Protein AF-A0A2W2EW69-F1 (afdb_monomer)

Structure (mmCIF, N/CA/C/O backbone):
data_AF-A0A2W2EW69-F1
#
_entry.id   AF-A0A2W2EW69-F1
#
loop_
_atom_site.group_PDB
_atom_site.id
_atom_site.type_symbol
_atom_site.label_atom_id
_atom_site.label_alt_id
_atom_site.label_comp_id
_atom_site.label_asym_id
_atom_site.label_entity_id
_atom_site.label_seq_id
_atom_site.pdbx_PDB_ins_code
_atom_site.Cartn_x
_atom_site.Cartn_y
_atom_site.Cartn_z
_atom_site.occupancy
_atom_site.B_iso_or_equiv
_atom_site.auth_seq_id
_atom_site.auth_comp_id
_atom_site.auth_asym_id
_atom_site.auth_atom_id
_atom_site.pdbx_PDB_model_num
ATOM 1 N N . MET A 1 1 ? 23.815 -6.833 -37.577 1.00 56.62 1 MET A N 1
ATOM 2 C CA . MET A 1 1 ? 23.194 -7.706 -36.556 1.00 56.62 1 MET A CA 1
ATOM 3 C C . MET A 1 1 ? 23.021 -6.941 -35.231 1.00 56.62 1 MET A C 1
ATOM 5 O O . MET A 1 1 ? 23.501 -7.389 -34.213 1.00 56.62 1 MET A O 1
ATOM 9 N N . PHE A 1 2 ? 22.372 -5.763 -35.244 1.00 57.06 2 PHE A N 1
ATOM 10 C CA . PHE A 1 2 ? 22.159 -4.912 -34.048 1.00 57.06 2 PHE A CA 1
ATOM 11 C C . PHE A 1 2 ? 20.667 -4.737 -33.692 1.00 57.06 2 PHE A C 1
ATOM 13 O O . PHE A 1 2 ? 20.329 -4.423 -32.557 1.00 57.06 2 PHE A O 1
ATOM 20 N N . GLY A 1 3 ? 19.758 -4.958 -34.652 1.00 64.56 3 GLY A N 1
ATOM 21 C CA . GLY A 1 3 ? 18.320 -4.740 -34.450 1.00 64.56 3 GLY A CA 1
ATOM 22 C C . GLY A 1 3 ? 17.630 -5.802 -33.587 1.00 64.56 3 GLY A C 1
ATOM 23 O O . GLY A 1 3 ? 16.731 -5.468 -32.825 1.00 64.56 3 GLY A O 1
ATOM 24 N N . ILE A 1 4 ? 18.060 -7.069 -33.660 1.00 76.44 4 ILE A N 1
ATOM 25 C CA . ILE A 1 4 ? 17.426 -8.177 -32.919 1.00 76.44 4 ILE A CA 1
ATOM 26 C C . ILE A 1 4 ? 17.694 -8.084 -31.412 1.00 76.44 4 ILE A C 1
ATOM 28 O O . ILE A 1 4 ? 16.778 -8.295 -30.619 1.00 76.44 4 ILE A O 1
ATOM 32 N N . ASP A 1 5 ? 18.911 -7.725 -31.003 1.00 81.25 5 ASP A N 1
ATOM 33 C CA . ASP A 1 5 ? 19.252 -7.607 -29.580 1.00 81.25 5 ASP A CA 1
ATOM 34 C C . ASP A 1 5 ? 18.606 -6.377 -28.935 1.00 81.25 5 ASP A C 1
ATOM 36 O O . ASP A 1 5 ? 18.149 -6.443 -27.792 1.00 81.25 5 ASP A O 1
ATOM 40 N N . LEU A 1 6 ? 18.469 -5.282 -29.692 1.00 83.00 6 LEU A N 1
ATOM 41 C CA . LEU A 1 6 ? 17.738 -4.098 -29.246 1.00 83.00 6 LEU A CA 1
ATOM 42 C C . LEU A 1 6 ? 16.247 -4.405 -29.034 1.00 83.00 6 LEU A C 1
ATOM 44 O O . LEU A 1 6 ? 15.689 -4.037 -28.003 1.00 83.00 6 LEU A O 1
ATOM 48 N N . LEU A 1 7 ? 15.615 -5.125 -29.968 1.00 85.62 7 LEU A N 1
ATOM 49 C CA . LEU A 1 7 ? 14.215 -5.542 -29.839 1.00 85.62 7 LEU A CA 1
ATOM 50 C C . LEU A 1 7 ? 14.003 -6.456 -28.624 1.00 85.62 7 LEU A C 1
ATOM 52 O O . LEU A 1 7 ? 13.085 -6.231 -27.841 1.00 85.62 7 LEU A O 1
ATOM 56 N N . ARG A 1 8 ? 14.901 -7.423 -28.395 1.00 85.06 8 ARG A N 1
ATOM 57 C CA . ARG A 1 8 ? 14.852 -8.299 -27.210 1.00 85.06 8 ARG A CA 1
ATOM 58 C C . ARG A 1 8 ? 15.003 -7.529 -25.899 1.00 85.06 8 ARG A C 1
ATOM 60 O O . ARG A 1 8 ? 14.310 -7.837 -24.930 1.00 85.06 8 ARG A O 1
ATOM 67 N N . LEU A 1 9 ? 15.882 -6.527 -25.856 1.00 84.19 9 LEU A N 1
ATOM 68 C CA . LEU A 1 9 ? 16.063 -5.672 -24.681 1.00 84.19 9 LEU A CA 1
ATOM 69 C C . LEU A 1 9 ? 14.810 -4.831 -24.395 1.00 84.19 9 LEU A C 1
ATOM 71 O O . LEU A 1 9 ? 14.412 -4.691 -23.236 1.00 84.19 9 LEU A O 1
ATOM 75 N N . ILE A 1 10 ? 14.185 -4.285 -25.439 1.00 81.81 10 ILE A N 1
ATOM 76 C CA . ILE A 1 10 ? 12.933 -3.529 -25.331 1.00 81.81 10 ILE A CA 1
ATOM 77 C C . ILE A 1 10 ? 11.817 -4.437 -24.801 1.00 81.81 10 ILE A C 1
ATOM 79 O O . ILE A 1 10 ? 11.179 -4.088 -23.808 1.00 81.81 10 ILE A O 1
ATOM 83 N N . ASP A 1 11 ? 11.645 -5.631 -25.367 1.00 84.50 11 ASP A N 1
ATOM 84 C CA . ASP A 1 11 ? 10.642 -6.601 -24.916 1.00 84.50 11 ASP A CA 1
ATOM 85 C C . ASP A 1 11 ? 10.855 -7.034 -23.461 1.00 84.50 11 ASP A C 1
ATOM 87 O O . ASP A 1 11 ? 9.896 -7.128 -22.692 1.00 84.50 11 ASP A O 1
ATOM 91 N N . ALA A 1 12 ? 12.106 -7.260 -23.050 1.00 76.69 12 ALA A N 1
ATOM 92 C CA . ALA A 1 12 ? 12.437 -7.598 -21.669 1.00 76.69 12 ALA A CA 1
ATOM 93 C C . ALA A 1 12 ? 12.052 -6.471 -20.698 1.00 76.69 12 ALA A C 1
ATOM 95 O O . ALA A 1 12 ? 11.475 -6.734 -19.642 1.00 76.69 12 ALA A O 1
ATOM 96 N N . ARG A 1 13 ? 12.300 -5.206 -21.067 1.00 75.25 13 ARG A N 1
ATOM 97 C CA . ARG A 1 13 ? 11.884 -4.046 -20.263 1.00 75.25 13 ARG A CA 1
ATOM 98 C C . ARG A 1 13 ? 10.370 -3.862 -20.235 1.00 75.25 13 ARG A C 1
ATOM 100 O O . ARG A 1 13 ? 9.838 -3.529 -19.180 1.00 75.25 13 ARG A O 1
ATOM 107 N N . ILE A 1 14 ? 9.673 -4.115 -21.344 1.00 76.62 14 ILE A N 1
ATOM 108 C CA . ILE A 1 14 ? 8.204 -4.078 -21.402 1.00 76.62 14 ILE A CA 1
ATOM 109 C C . ILE A 1 14 ? 7.603 -5.162 -20.498 1.00 76.62 14 ILE A C 1
ATOM 111 O O . ILE A 1 14 ? 6.663 -4.886 -19.753 1.00 76.62 14 ILE A O 1
ATOM 115 N N . ARG A 1 15 ? 8.153 -6.382 -20.515 1.00 75.81 15 ARG A N 1
ATOM 116 C CA . ARG A 1 15 ? 7.723 -7.473 -19.623 1.00 75.81 15 ARG A CA 1
ATOM 117 C C . ARG A 1 15 ? 7.962 -7.126 -18.155 1.00 75.81 15 ARG A C 1
ATOM 119 O O . ARG A 1 15 ? 7.021 -7.183 -17.374 1.00 75.81 15 ARG A O 1
ATOM 126 N N . ALA A 1 16 ? 9.156 -6.647 -17.809 1.00 67.75 16 ALA A N 1
ATOM 127 C CA . ALA A 1 16 ? 9.463 -6.208 -16.447 1.00 67.75 16 ALA A CA 1
ATOM 128 C C . ALA A 1 16 ? 8.569 -5.040 -15.979 1.00 67.75 16 ALA A C 1
ATOM 130 O O . ALA A 1 16 ? 8.226 -4.948 -14.802 1.00 67.75 16 ALA A O 1
ATOM 131 N N . ALA A 1 17 ? 8.158 -4.152 -16.891 1.00 62.25 17 ALA A N 1
ATOM 132 C CA . ALA A 1 17 ? 7.206 -3.087 -16.586 1.00 62.25 17 ALA A CA 1
ATOM 133 C C . ALA A 1 17 ? 5.781 -3.615 -16.343 1.00 62.25 17 ALA A C 1
ATOM 135 O O . ALA A 1 17 ? 5.086 -3.069 -15.490 1.00 62.25 17 ALA A O 1
ATOM 136 N N . ARG A 1 18 ? 5.353 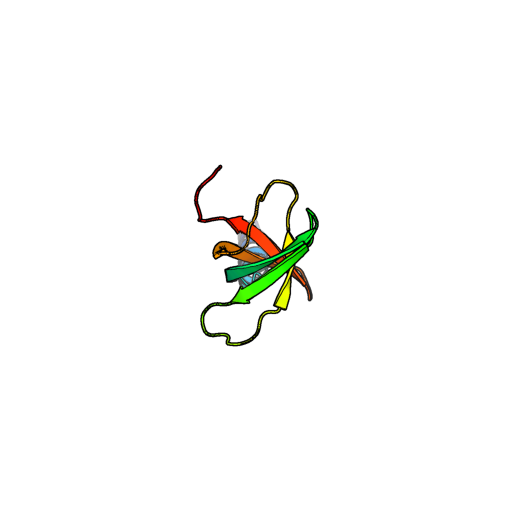-4.685 -17.034 1.00 62.88 18 ARG A N 1
ATOM 137 C CA . ARG A 1 18 ? 4.063 -5.355 -16.769 1.00 62.88 18 ARG A CA 1
ATOM 138 C C . ARG A 1 18 ? 4.014 -6.029 -15.400 1.00 62.88 18 ARG A C 1
ATOM 140 O O . ARG A 1 18 ? 2.943 -6.082 -14.804 1.00 62.88 18 ARG A O 1
ATOM 147 N N . ASP A 1 19 ? 5.153 -6.481 -14.885 1.00 68.75 19 ASP A N 1
ATOM 148 C CA . ASP A 1 19 ? 5.237 -7.069 -13.542 1.00 68.75 19 ASP A CA 1
ATOM 149 C C . ASP 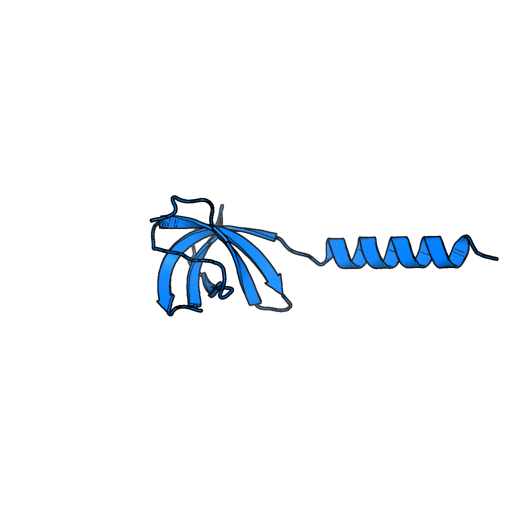A 1 19 ? 5.128 -6.016 -12.427 1.00 68.75 19 ASP A C 1
ATOM 151 O O . ASP A 1 19 ? 4.886 -6.345 -11.262 1.00 68.75 19 ASP A O 1
ATOM 155 N N . ARG A 1 20 ? 5.278 -4.727 -12.763 1.00 74.75 20 ARG A N 1
ATOM 156 C CA . ARG A 1 20 ? 5.207 -3.637 -11.793 1.00 74.75 20 ARG A CA 1
ATOM 157 C C . ARG A 1 20 ? 3.756 -3.307 -11.466 1.00 74.75 20 ARG A C 1
ATOM 159 O O . ARG A 1 20 ? 3.122 -2.473 -12.104 1.00 74.75 20 ARG A O 1
ATOM 166 N N . GLN A 1 21 ? 3.246 -3.942 -10.420 1.00 89.12 21 GLN A N 1
ATOM 167 C CA . GLN A 1 21 ? 1.922 -3.636 -9.890 1.00 89.12 21 GLN A CA 1
ATOM 168 C C . GLN A 1 21 ? 1.975 -2.352 -9.061 1.00 89.12 21 GLN A C 1
ATOM 170 O O . GLN A 1 21 ? 2.746 -2.240 -8.104 1.00 89.12 21 GLN A O 1
ATOM 175 N N . THR A 1 22 ? 1.147 -1.381 -9.429 1.00 92.88 22 THR A N 1
ATOM 176 C CA . THR A 1 22 ? 0.957 -0.133 -8.691 1.00 92.88 22 THR A CA 1
ATOM 177 C C . THR A 1 22 ? -0.477 -0.039 -8.194 1.00 92.88 22 THR A C 1
ATOM 179 O O . THR A 1 22 ? -1.388 -0.653 -8.747 1.00 92.88 22 THR A O 1
ATOM 182 N N . ALA A 1 23 ? -0.670 0.700 -7.109 1.00 94.19 23 ALA A N 1
ATOM 183 C CA . ALA A 1 23 ? -1.982 0.938 -6.534 1.00 94.19 23 ALA A CA 1
ATOM 184 C C . ALA A 1 23 ? -2.007 2.286 -5.815 1.00 94.19 23 ALA A C 1
ATOM 186 O O . ALA A 1 23 ? -0.969 2.904 -5.567 1.00 94.19 23 ALA A O 1
ATOM 187 N N . VAL A 1 24 ? -3.205 2.724 -5.457 1.00 95.56 24 VAL A N 1
ATOM 188 C CA . VAL A 1 24 ? -3.433 3.891 -4.608 1.00 95.56 24 VAL A CA 1
ATOM 189 C C . VAL A 1 24 ? -4.303 3.493 -3.425 1.00 95.56 24 VAL A C 1
ATOM 191 O O . VAL A 1 24 ? -5.061 2.521 -3.490 1.00 95.56 24 VAL A O 1
ATOM 194 N N . GLY A 1 25 ? -4.159 4.217 -2.323 1.00 95.31 25 GLY A N 1
ATOM 195 C CA . GLY A 1 25 ? -4.904 3.931 -1.109 1.00 95.31 25 GLY A CA 1
ATOM 196 C C . GLY A 1 25 ? -4.845 5.063 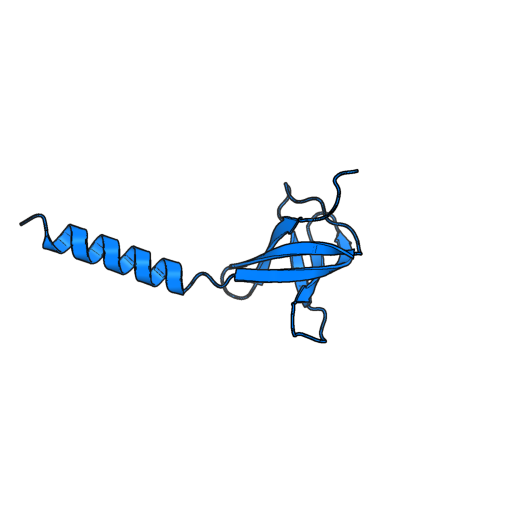-0.100 1.00 95.31 25 GLY A C 1
ATOM 197 O O . GLY A 1 25 ? -4.214 6.099 -0.328 1.00 95.31 25 GLY A O 1
ATOM 198 N N . THR A 1 26 ? -5.516 4.848 1.022 1.00 95.94 26 THR A N 1
ATOM 199 C CA . THR A 1 26 ? -5.571 5.785 2.143 1.00 95.94 26 THR A CA 1
ATOM 200 C C . THR A 1 26 ? -4.999 5.124 3.388 1.00 95.94 26 THR A C 1
ATOM 202 O O . THR A 1 26 ? -5.380 4.006 3.748 1.00 95.94 26 THR A O 1
ATOM 205 N N . VAL A 1 27 ? -4.070 5.814 4.044 1.00 95.25 27 VAL A N 1
ATOM 206 C CA . VAL A 1 27 ? -3.446 5.371 5.293 1.00 95.25 27 VAL A CA 1
ATOM 207 C C . VAL A 1 27 ? -4.486 5.398 6.407 1.00 95.25 27 VAL A C 1
ATOM 209 O O . VAL A 1 27 ? -5.116 6.423 6.644 1.00 95.25 27 VAL A O 1
ATOM 212 N N . GLN A 1 28 ? -4.655 4.278 7.100 1.00 95.31 28 GLN A N 1
ATOM 213 C CA . GLN A 1 28 ? -5.559 4.157 8.245 1.00 95.31 28 GLN A CA 1
ATOM 214 C C . GLN A 1 28 ? -4.823 4.453 9.550 1.00 95.31 28 GLN A C 1
ATOM 216 O O . GLN A 1 28 ? -5.286 5.250 10.358 1.00 95.31 28 GLN A O 1
ATOM 221 N N . ALA A 1 29 ? -3.646 3.854 9.733 1.00 93.75 29 ALA A N 1
ATOM 222 C CA . ALA A 1 29 ? -2.793 4.106 10.885 1.00 93.75 29 ALA A CA 1
ATOM 223 C C . ALA A 1 29 ? -1.313 4.062 10.493 1.00 93.75 29 ALA A C 1
ATOM 225 O O . ALA A 1 29 ? -0.880 3.204 9.719 1.00 93.75 29 ALA A O 1
ATOM 226 N N . SER A 1 30 ? -0.528 4.972 11.068 1.00 90.31 30 SER A N 1
ATOM 227 C CA . SER A 1 30 ? 0.931 4.874 11.059 1.00 90.31 30 SER A CA 1
ATOM 228 C C . SER A 1 30 ? 1.359 4.013 12.247 1.00 90.31 30 SER A C 1
ATOM 230 O O . SER A 1 30 ? 1.001 4.316 13.383 1.00 90.31 30 SER A O 1
ATOM 232 N N . LEU A 1 31 ? 2.063 2.910 11.985 1.00 89.88 31 LEU A N 1
ATOM 233 C CA . LEU A 1 31 ? 2.529 1.986 13.026 1.00 89.88 31 LEU A CA 1
ATOM 234 C C . LEU A 1 31 ? 3.947 2.344 13.483 1.00 89.88 31 LEU A C 1
ATOM 236 O O . LEU A 1 31 ? 4.292 2.185 14.649 1.00 89.88 31 LEU A O 1
ATOM 240 N N . SER A 1 32 ? 4.782 2.800 12.548 1.00 90.31 32 SER A N 1
ATOM 241 C CA . SER A 1 32 ? 6.136 3.294 12.787 1.00 90.31 32 SER A CA 1
ATOM 242 C C . SER A 1 32 ? 6.593 4.162 11.611 1.00 90.31 32 SER A C 1
ATOM 244 O O . SER A 1 32 ? 5.908 4.259 10.596 1.00 90.31 32 SER A O 1
ATOM 246 N N . ALA A 1 33 ? 7.802 4.725 11.693 1.00 85.81 33 ALA A N 1
ATOM 247 C CA . ALA A 1 33 ? 8.400 5.485 10.591 1.00 85.81 33 ALA A CA 1
ATOM 248 C C . ALA A 1 33 ? 8.543 4.691 9.271 1.00 85.81 33 ALA A C 1
ATOM 250 O O . ALA A 1 33 ? 8.709 5.290 8.216 1.00 85.81 33 ALA A O 1
ATOM 251 N N . SER A 1 34 ? 8.491 3.353 9.309 1.00 93.00 34 SER A N 1
ATOM 252 C CA . SER A 1 34 ? 8.675 2.485 8.134 1.00 93.0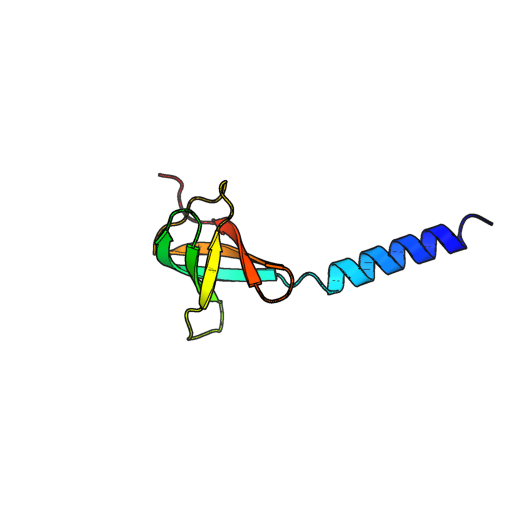0 34 SER A CA 1
ATOM 253 C C . SER A 1 34 ? 7.506 1.533 7.865 1.00 93.00 34 SER A C 1
ATOM 255 O O . SER A 1 34 ? 7.583 0.709 6.946 1.00 93.00 34 SER A O 1
ATOM 257 N N . ARG A 1 35 ? 6.420 1.609 8.646 1.00 95.06 35 ARG A N 1
ATOM 258 C CA . ARG A 1 35 ? 5.254 0.720 8.534 1.00 95.06 35 ARG A CA 1
ATOM 259 C 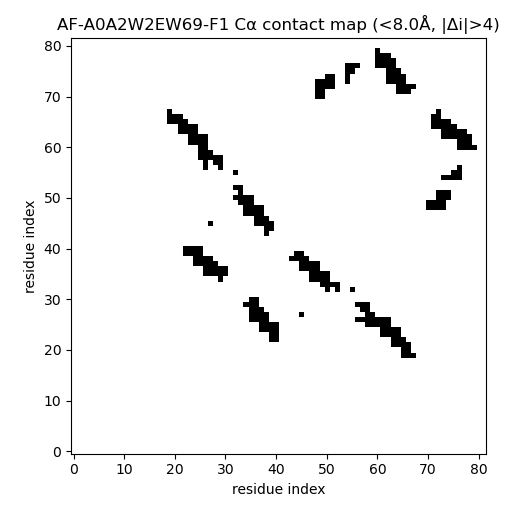C . ARG A 1 35 ? 3.952 1.481 8.759 1.00 95.06 35 ARG A C 1
ATOM 261 O O . ARG A 1 35 ? 3.823 2.253 9.704 1.00 95.06 35 ARG A O 1
ATOM 268 N N . ALA A 1 36 ? 2.954 1.178 7.940 1.00 95.56 36 ALA A N 1
ATOM 269 C CA . ALA A 1 36 ? 1.605 1.717 8.068 1.00 95.56 36 ALA A CA 1
ATOM 270 C C . ALA A 1 36 ? 0.569 0.661 7.673 1.00 95.56 36 ALA A C 1
ATOM 272 O O . ALA A 1 36 ? 0.908 -0.348 7.053 1.00 95.56 36 ALA A O 1
ATOM 273 N N . THR A 1 37 ? -0.696 0.896 8.003 1.00 97.06 37 THR A N 1
ATOM 274 C CA . THR A 1 37 ? -1.830 0.167 7.429 1.00 97.06 37 THR A CA 1
ATOM 275 C C . THR A 1 37 ? -2.516 1.042 6.390 1.00 97.06 37 THR A C 1
ATOM 277 O O . THR A 1 37 ? -2.794 2.216 6.635 1.00 97.06 37 THR A O 1
ATOM 280 N N . VAL A 1 38 ? -2.771 0.487 5.207 1.00 96.56 38 VAL A N 1
ATOM 281 C CA . VAL A 1 38 ? -3.384 1.205 4.083 1.00 96.56 38 VAL A CA 1
ATOM 282 C C . VAL A 1 38 ? -4.581 0.427 3.570 1.00 96.56 38 VAL A C 1
ATOM 284 O O . VAL A 1 38 ? -4.491 -0.776 3.326 1.00 96.56 38 VAL A O 1
ATOM 287 N N . THR A 1 39 ? -5.688 1.128 3.366 1.00 97.38 39 THR A N 1
ATOM 288 C CA . THR A 1 39 ? -6.835 0.608 2.623 1.00 97.38 39 THR A CA 1
ATOM 289 C C . THR A 1 39 ? -6.677 1.018 1.166 1.00 97.38 39 THR A C 1
ATOM 291 O O . THR A 1 39 ? -6.622 2.210 0.861 1.00 97.38 39 THR A O 1
ATOM 294 N N . PHE A 1 40 ? -6.554 0.036 0.275 1.00 96.00 40 PHE A N 1
ATOM 295 C CA . PHE A 1 40 ? -6.504 0.274 -1.168 1.00 96.00 40 PHE A CA 1
ATOM 296 C C . PHE A 1 40 ? -7.855 0.759 -1.692 1.00 96.00 40 PHE A C 1
ATOM 298 O O . PHE A 1 40 ? -8.902 0.400 -1.151 1.00 96.00 40 PHE A O 1
ATOM 305 N N . ASP A 1 41 ? -7.842 1.505 -2.791 1.00 93.62 41 ASP A N 1
ATOM 306 C CA . ASP A 1 41 ? -9.081 1.837 -3.491 1.00 93.62 41 ASP A CA 1
ATOM 307 C C . ASP A 1 41 ? -9.823 0.598 -3.963 1.00 93.62 41 ASP A C 1
ATOM 309 O O . ASP A 1 41 ? -9.236 -0.313 -4.545 1.00 93.62 41 ASP A O 1
ATOM 313 N N . GLY A 1 42 ? -11.130 0.576 -3.713 1.00 89.19 42 GLY A N 1
ATOM 314 C CA . GLY A 1 42 ? -11.977 -0.570 -4.034 1.00 89.19 42 GLY A CA 1
ATOM 315 C C . GLY A 1 42 ? -11.810 -1.759 -3.082 1.00 89.19 42 GLY A C 1
ATOM 316 O O . GLY A 1 42 ? -12.478 -2.771 -3.271 1.00 89.19 42 GLY A O 1
ATOM 317 N N . SER A 1 43 ? -10.966 -1.652 -2.050 1.00 92.56 43 SER A N 1
ATOM 318 C CA . SER A 1 43 ? -10.851 -2.639 -0.974 1.00 92.56 43 SER A CA 1
ATOM 319 C C . SER A 1 43 ? -11.551 -2.146 0.291 1.00 92.56 43 SER A C 1
ATOM 321 O O . SER A 1 43 ? -11.457 -0.975 0.648 1.00 92.56 43 SER A O 1
ATOM 323 N N . ALA A 1 44 ? -12.201 -3.057 1.015 1.00 88.94 44 ALA A N 1
ATOM 324 C CA . ALA A 1 44 ? -12.699 -2.800 2.370 1.00 88.94 44 ALA A CA 1
ATOM 325 C C . ALA A 1 44 ? -11.658 -3.125 3.459 1.00 88.94 44 ALA A C 1
ATOM 327 O O . ALA A 1 44 ? -11.841 -2.773 4.622 1.00 88.94 44 ALA A O 1
ATOM 328 N N . LEU A 1 45 ? -10.569 -3.813 3.098 1.00 90.12 45 LEU A N 1
ATOM 329 C CA . LEU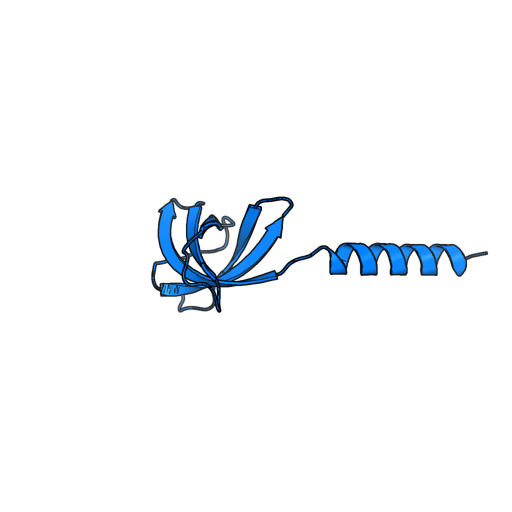 A 1 45 ? -9.559 -4.290 4.037 1.00 90.12 45 LEU A CA 1
ATOM 330 C C . LEU A 1 45 ? -8.332 -3.380 4.052 1.00 90.12 45 LEU A C 1
ATOM 332 O O . LEU A 1 45 ? -7.771 -3.054 3.000 1.00 90.12 45 LEU A O 1
ATOM 336 N N . ALA A 1 46 ? -7.897 -3.039 5.265 1.00 93.94 46 ALA A N 1
ATOM 337 C CA . ALA A 1 46 ? -6.620 -2.390 5.517 1.00 93.94 46 ALA A CA 1
ATOM 338 C C . ALA A 1 46 ? -5.502 -3.440 5.564 1.00 93.94 46 ALA A C 1
ATOM 340 O O . ALA A 1 46 ? -5.613 -4.454 6.253 1.00 93.94 46 ALA A O 1
ATOM 341 N N . VAL A 1 47 ? -4.412 -3.189 4.846 1.00 94.50 47 VAL A N 1
ATOM 342 C CA . VAL A 1 47 ? -3.280 -4.113 4.709 1.00 94.50 47 VAL A CA 1
ATOM 343 C C . VAL A 1 47 ? -2.020 -3.452 5.271 1.00 94.50 47 VAL A C 1
ATOM 345 O O . VAL A 1 47 ? -1.810 -2.259 5.035 1.00 94.50 47 VAL A O 1
ATOM 348 N N . PRO A 1 48 ? -1.165 -4.179 6.013 1.00 95.56 48 PRO A N 1
ATOM 349 C CA . PRO A 1 48 ? 0.123 -3.654 6.441 1.00 95.56 48 PRO A CA 1
ATOM 350 C C . PRO A 1 48 ? 1.058 -3.466 5.241 1.00 95.56 48 PRO A C 1
ATOM 352 O O . PRO A 1 48 ? 1.240 -4.365 4.420 1.00 95.56 48 PRO A O 1
ATOM 355 N N . VAL A 1 49 ? 1.692 -2.301 5.165 1.00 96.12 49 VAL A N 1
ATOM 356 C CA . VAL A 1 49 ? 2.605 -1.917 4.084 1.00 96.12 49 VAL A CA 1
ATOM 357 C C . VAL A 1 49 ? 3.906 -1.355 4.647 1.00 96.12 49 VAL A C 1
ATOM 359 O O . VAL A 1 49 ? 3.971 -0.905 5.796 1.00 96.12 49 VAL A O 1
ATOM 362 N N . LYS A 1 50 ? 4.966 -1.388 3.839 1.00 96.44 50 LYS A N 1
ATOM 363 C CA . LYS A 1 50 ? 6.210 -0.664 4.133 1.00 96.44 50 LYS A CA 1
ATOM 364 C C . LYS A 1 50 ? 6.100 0.782 3.668 1.00 96.44 50 LYS A C 1
ATOM 366 O O . LYS A 1 50 ? 5.438 1.062 2.673 1.00 96.44 50 LYS A O 1
ATOM 371 N N . VAL A 1 51 ? 6.795 1.677 4.352 1.00 95.00 51 VAL A N 1
ATOM 372 C CA . VAL A 1 51 ? 6.907 3.091 3.985 1.00 95.00 51 VAL A CA 1
ATOM 373 C C . VAL A 1 51 ? 8.370 3.389 3.686 1.00 95.00 51 VAL A C 1
ATOM 375 O O . VAL A 1 51 ? 9.247 3.033 4.475 1.00 95.00 51 VAL A O 1
ATOM 378 N N . LEU A 1 52 ? 8.650 3.976 2.519 1.00 92.81 52 LEU A N 1
ATOM 379 C CA . LEU A 1 52 ? 10.002 4.431 2.200 1.00 92.81 52 LEU A CA 1
ATOM 380 C C . LEU A 1 52 ? 10.378 5.624 3.076 1.00 92.81 52 LEU A C 1
ATOM 382 O O . LEU A 1 52 ? 9.542 6.471 3.357 1.00 92.81 52 LEU A O 1
ATOM 386 N N . ALA A 1 53 ? 11.650 5.711 3.465 1.00 86.06 53 ALA A N 1
ATOM 387 C CA . ALA A 1 53 ? 12.127 6.707 4.425 1.00 86.06 53 ALA A CA 1
ATOM 388 C C . ALA A 1 53 ? 11.864 8.168 4.010 1.00 86.06 53 ALA A C 1
ATOM 390 O O . ALA A 1 53 ? 11.719 9.028 4.871 1.00 86.06 53 ALA A O 1
ATOM 391 N N . HIS A 1 54 ? 11.792 8.458 2.706 1.00 85.00 54 HIS A N 1
ATOM 392 C CA . HIS A 1 54 ? 11.482 9.800 2.202 1.00 85.00 54 HIS A CA 1
ATOM 393 C C . HIS A 1 54 ? 9.980 10.116 2.172 1.00 85.00 54 HIS A C 1
ATOM 395 O O . HIS A 1 54 ? 9.607 11.261 1.934 1.00 85.00 54 HIS A O 1
ATOM 401 N N . ALA A 1 55 ? 9.111 9.121 2.365 1.00 85.00 55 ALA A N 1
A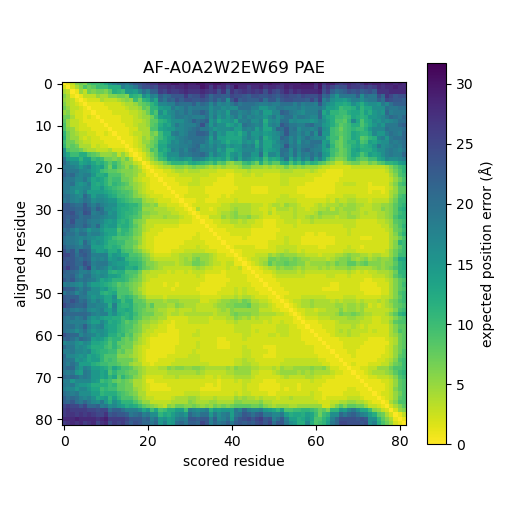TOM 402 C CA . ALA A 1 55 ? 7.667 9.298 2.381 1.00 85.00 55 ALA A CA 1
ATOM 403 C C . ALA A 1 55 ? 7.190 9.513 3.824 1.00 85.00 55 ALA A C 1
ATOM 405 O O . ALA A 1 55 ? 7.190 8.590 4.634 1.00 85.00 55 ALA A O 1
ATOM 406 N N . SER A 1 56 ? 6.749 10.731 4.137 1.00 84.38 56 SER A N 1
ATOM 407 C CA . SER A 1 56 ? 6.034 11.010 5.385 1.00 84.38 56 SER A CA 1
ATOM 408 C C . SER A 1 56 ? 4.552 10.697 5.200 1.00 84.38 56 SER A C 1
ATOM 410 O O . SER A 1 56 ? 3.941 11.152 4.231 1.00 84.38 56 SER A O 1
ATOM 412 N N . VAL A 1 57 ? 3.977 9.901 6.103 1.00 89.19 57 VAL A N 1
ATOM 413 C CA . VAL A 1 57 ? 2.567 9.505 6.049 1.00 89.19 57 VAL A CA 1
ATOM 414 C C . VAL A 1 57 ? 1.905 9.628 7.413 1.00 89.19 57 VAL A C 1
ATOM 416 O O . VAL A 1 57 ? 2.488 9.289 8.443 1.00 89.19 57 VAL A O 1
ATOM 419 N N . GLN A 1 58 ? 0.652 10.066 7.408 1.00 90.44 58 GLN A N 1
ATOM 420 C CA . GLN A 1 58 ? -0.216 10.124 8.583 1.00 90.44 58 GLN A CA 1
ATOM 421 C C . GLN A 1 58 ? -1.557 9.456 8.274 1.00 90.44 58 GLN A C 1
ATOM 423 O O . GLN A 1 58 ? -1.895 9.240 7.109 1.00 90.44 58 GLN A O 1
ATOM 428 N N . ALA A 1 59 ? -2.335 9.127 9.305 1.00 92.31 59 ALA A N 1
ATOM 429 C CA . ALA A 1 59 ? -3.702 8.648 9.114 1.00 92.31 59 ALA A CA 1
ATOM 430 C C . ALA A 1 59 ? -4.506 9.644 8.254 1.00 92.31 59 ALA A C 1
ATOM 432 O O . ALA A 1 59 ? -4.393 10.855 8.425 1.00 92.31 59 ALA A O 1
ATOM 433 N N . GLY A 1 60 ? -5.266 9.136 7.285 1.00 91.81 60 GLY A N 1
ATOM 434 C CA . GLY A 1 60 ? -5.984 9.933 6.288 1.00 91.81 60 GLY A CA 1
ATOM 435 C C . GLY A 1 60 ? -5.147 10.361 5.077 1.00 91.81 60 GLY A C 1
ATOM 436 O O . GLY A 1 60 ? -5.717 10.795 4.078 1.00 91.81 60 GLY A O 1
ATOM 437 N N . SER A 1 61 ? -3.818 10.193 5.101 1.00 91.81 61 SER A N 1
ATOM 438 C CA . SER A 1 61 ? -2.971 10.494 3.943 1.00 91.81 61 SER A CA 1
ATOM 439 C C . SER A 1 61 ? -3.314 9.590 2.768 1.00 91.81 61 SER A C 1
ATOM 441 O O . SER A 1 61 ? -3.399 8.365 2.896 1.00 91.81 61 SER A O 1
ATOM 443 N N . ARG A 1 62 ? -3.441 10.194 1.592 1.00 94.69 62 ARG A N 1
ATOM 444 C CA . ARG A 1 62 ? -3.522 9.466 0.334 1.00 94.69 62 ARG A CA 1
ATOM 445 C C . ARG A 1 62 ? -2.130 9.022 -0.092 1.00 94.69 62 ARG A C 1
ATOM 447 O O . ARG A 1 62 ? -1.197 9.802 0.039 1.00 94.69 62 ARG A O 1
ATOM 454 N N . VAL A 1 63 ? -1.963 7.815 -0.618 1.00 95.00 63 VAL A N 1
ATOM 455 C CA . VAL A 1 63 ? -0.637 7.272 -0.952 1.00 95.00 63 VAL A CA 1
ATOM 456 C C . VAL A 1 63 ? -0.614 6.524 -2.281 1.00 95.00 63 VAL A C 1
ATOM 458 O O . VAL A 1 63 ? -1.586 5.865 -2.653 1.00 95.00 63 VAL A O 1
ATOM 461 N N . ALA A 1 64 ? 0.521 6.606 -2.977 1.00 95.25 64 ALA A N 1
ATOM 462 C CA . ALA A 1 64 ? 0.883 5.709 -4.070 1.00 95.25 64 ALA A CA 1
ATOM 463 C C . ALA A 1 64 ? 1.657 4.515 -3.517 1.00 95.25 64 ALA A C 1
ATOM 465 O O . ALA A 1 64 ? 2.602 4.677 -2.738 1.00 95.25 64 ALA A O 1
ATOM 466 N N . LEU A 1 65 ? 1.303 3.321 -3.980 1.00 95.38 65 LEU A N 1
ATOM 467 C CA . LEU A 1 65 ? 1.963 2.078 -3.622 1.00 95.38 65 LEU A CA 1
ATOM 468 C C . LEU A 1 65 ? 2.511 1.377 -4.859 1.00 95.38 65 LEU A C 1
ATOM 470 O O . LEU A 1 65 ? 1.939 1.422 -5.948 1.00 95.38 65 LEU A O 1
ATOM 474 N N . THR A 1 66 ? 3.629 0.692 -4.677 1.00 95.12 66 THR A N 1
ATOM 475 C CA . THR A 1 66 ? 4.202 -0.232 -5.655 1.00 95.12 66 THR A CA 1
ATOM 476 C C . THR A 1 66 ? 4.454 -1.563 -4.970 1.00 95.12 66 THR A C 1
ATOM 478 O O . THR A 1 66 ? 4.903 -1.603 -3.821 1.00 95.12 66 THR A O 1
ATOM 481 N N . ARG A 1 67 ? 4.162 -2.654 -5.672 1.00 92.56 67 ARG A N 1
ATOM 482 C CA . ARG A 1 67 ? 4.446 -4.001 -5.198 1.00 92.56 67 ARG A CA 1
ATOM 483 C C . ARG A 1 67 ? 5.881 -4.388 -5.539 1.00 92.56 67 ARG A C 1
ATOM 485 O O . ARG A 1 67 ? 6.304 -4.270 -6.687 1.00 92.56 67 ARG A O 1
ATOM 492 N N . TYR A 1 68 ? 6.607 -4.882 -4.546 1.00 89.00 68 TYR A N 1
ATOM 493 C CA . TYR A 1 68 ? 7.943 -5.452 -4.680 1.00 89.00 68 TYR A CA 1
ATOM 494 C C . TYR A 1 68 ? 7.903 -6.887 -4.149 1.00 89.00 68 TYR A C 1
ATOM 496 O O . TYR A 1 68 ? 7.817 -7.117 -2.942 1.00 89.00 68 TYR A O 1
ATOM 504 N N . GLY A 1 69 ? 7.906 -7.865 -5.058 1.00 86.88 69 GLY A N 1
ATOM 505 C CA . GLY A 1 69 ? 7.669 -9.265 -4.702 1.00 86.88 69 GLY A CA 1
ATOM 506 C C . GLY A 1 69 ? 6.291 -9.450 -4.056 1.00 86.88 69 GLY A C 1
ATOM 507 O O . GLY A 1 69 ? 5.260 -9.146 -4.658 1.00 86.88 69 GLY A O 1
ATOM 508 N N . SER A 1 70 ? 6.255 -9.941 -2.818 1.00 85.69 70 SER A N 1
ATOM 509 C CA . SER A 1 70 ? 5.012 -10.112 -2.057 1.00 85.69 70 SER A CA 1
ATOM 510 C C . SER A 1 70 ? 4.585 -8.870 -1.269 1.00 85.69 70 SER A C 1
ATOM 512 O O . SER A 1 70 ? 3.448 -8.836 -0.802 1.00 85.69 70 SER A O 1
ATOM 514 N N . GLU A 1 71 ? 5.440 -7.852 -1.130 1.00 90.00 71 GLU A N 1
ATOM 515 C CA . GLU A 1 71 ? 5.178 -6.701 -0.264 1.00 90.00 71 GLU A CA 1
ATOM 516 C C . GLU A 1 71 ? 4.701 -5.469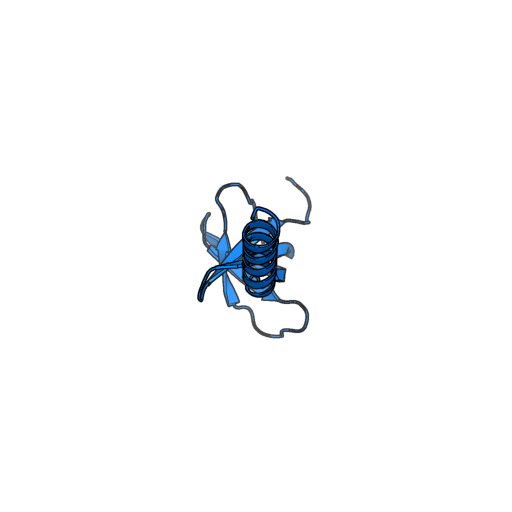 -1.035 1.00 90.00 71 GLU A C 1
ATOM 518 O O . GLU A 1 71 ? 5.207 -5.133 -2.106 1.00 90.00 71 GLU A O 1
ATOM 523 N N . TRP A 1 72 ? 3.753 -4.749 -0.439 1.00 95.06 72 TRP A N 1
ATOM 524 C CA . TRP A 1 72 ? 3.352 -3.421 -0.886 1.00 95.06 72 TRP A CA 1
ATOM 525 C C . TRP A 1 72 ? 4.149 -2.350 -0.151 1.00 95.06 72 TRP A C 1
ATOM 527 O O . TRP A 1 72 ? 4.308 -2.392 1.073 1.00 95.06 72 TRP A O 1
ATOM 537 N N . VAL A 1 73 ? 4.644 -1.381 -0.916 1.00 95.19 73 VAL A N 1
ATOM 538 C CA . VAL A 1 73 ? 5.497 -0.306 -0.417 1.00 95.19 73 VAL A CA 1
ATOM 539 C C . VAL A 1 73 ? 4.913 1.034 -0.840 1.00 95.19 73 VAL A C 1
ATOM 541 O O . VAL A 1 73 ? 4.671 1.257 -2.026 1.00 95.19 73 VAL A O 1
ATOM 544 N N . VAL A 1 74 ? 4.714 1.932 0.122 1.00 95.44 74 VAL A N 1
ATOM 545 C CA . VAL A 1 74 ? 4.359 3.331 -0.122 1.00 95.44 74 VAL A CA 1
ATOM 546 C C . VAL A 1 74 ? 5.567 4.046 -0.712 1.00 95.44 74 VAL A C 1
ATOM 548 O O . VAL A 1 74 ? 6.622 4.124 -0.082 1.00 95.44 74 VAL A O 1
ATOM 551 N N . VAL A 1 75 ? 5.400 4.570 -1.923 1.00 94.44 75 VAL A N 1
ATOM 552 C CA . VAL A 1 75 ? 6.452 5.279 -2.668 1.00 94.44 75 VAL A CA 1
ATOM 553 C C . VAL A 1 75 ? 6.275 6.798 -2.652 1.00 94.44 75 VAL A C 1
ATOM 555 O O . VAL A 1 75 ? 7.225 7.524 -2.943 1.00 94.44 75 VAL A O 1
ATOM 558 N N . GLY A 1 76 ? 5.087 7.277 -2.274 1.00 91.25 76 GLY A N 1
ATOM 559 C CA . GLY A 1 76 ? 4.771 8.695 -2.127 1.00 91.25 76 GLY A CA 1
ATOM 560 C C . GLY A 1 76 ? 3.388 8.919 -1.515 1.00 91.25 76 GLY A C 1
ATOM 561 O O . GLY A 1 76 ? 2.561 8.004 -1.488 1.00 91.25 76 GLY A O 1
ATOM 562 N N . ALA A 1 77 ? 3.145 10.138 -1.037 1.00 89.81 77 ALA A N 1
ATOM 563 C CA . ALA A 1 77 ? 1.879 10.572 -0.455 1.00 89.81 77 ALA A CA 1
ATOM 564 C C . ALA A 1 77 ? 1.314 11.788 -1.209 1.00 89.81 77 ALA A C 1
ATOM 566 O O . ALA A 1 77 ? 2.066 12.646 -1.663 1.00 89.81 77 ALA A O 1
ATOM 567 N N . PHE A 1 78 ? -0.011 11.846 -1.340 1.00 83.12 78 PHE A N 1
ATOM 568 C CA . PHE A 1 78 ? -0.791 12.901 -1.987 1.00 83.12 78 PHE A CA 1
ATOM 569 C C . PHE A 1 78 ? -1.740 13.540 -0.955 1.00 83.12 78 PHE A C 1
ATOM 571 O O . PHE A 1 78 ? -2.956 13.414 -1.025 1.00 83.12 78 PHE A O 1
ATOM 578 N N . GLY A 1 79 ? -1.198 14.151 0.088 1.00 62.50 79 GLY A N 1
ATOM 579 C CA . GLY A 1 79 ? -1.952 14.785 1.179 1.00 62.50 79 GLY A CA 1
ATOM 580 C C . GLY A 1 79 ? -1.007 15.711 1.933 1.00 62.50 79 GLY A C 1
ATOM 581 O O . GLY A 1 79 ? 0.200 15.490 1.820 1.00 62.50 79 GLY A O 1
ATOM 582 N N . PRO A 1 80 ? -1.501 16.786 2.574 1.00 47.62 80 PRO A N 1
ATOM 583 C CA . PRO A 1 80 ? -0.723 18.007 2.722 1.00 47.62 80 PRO A CA 1
ATOM 584 C C . PRO A 1 80 ? 0.598 17.746 3.469 1.00 47.62 80 PRO A C 1
ATOM 586 O O . PRO A 1 80 ? 0.602 16.981 4.437 1.00 47.62 80 PRO A O 1
ATOM 589 N N . PRO A 1 81 ? 1.721 18.349 3.027 1.00 50.41 81 PRO A N 1
ATOM 590 C CA . PRO A 1 81 ? 2.893 18.494 3.889 1.00 50.41 81 PRO A CA 1
ATOM 591 C C . PRO A 1 81 ? 2.490 19.259 5.171 1.00 50.41 81 PRO A C 1
ATOM 593 O O . PRO A 1 81 ? 1.420 19.872 5.166 1.00 50.41 81 PRO A O 1
ATOM 596 N N . PRO A 1 82 ? 3.288 19.178 6.255 1.00 55.09 82 PRO A N 1
ATOM 597 C CA . PRO A 1 82 ? 2.934 19.723 7.572 1.00 55.09 82 PRO A CA 1
ATOM 598 C C . PRO A 1 82 ? 2.389 21.154 7.547 1.00 55.09 82 PRO A C 1
ATOM 600 O O . PRO A 1 82 ? 2.859 21.954 6.705 1.00 55.09 82 PRO A O 1
#

Organism: 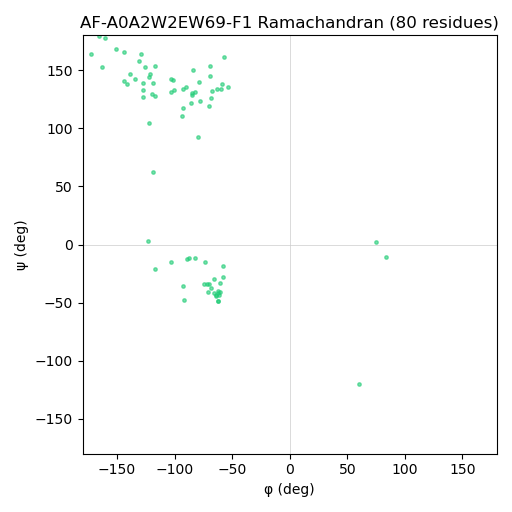NCBI:txid1655439

Secondary structure (DSSP, 8-state):
--HHHHHHHHHHHHHHHHT--EEEEEEEEEEETTEEEEEETT-SSEEEEEE-TT----TT-EEEEEEETTEEEEEEE-S---

Sequence (82 aa):
MFGIDLLRLIDARIRAARDRQTAVGTVQASLSASRATVTFDGSALAVPVKVLAHASVQAGSRVALTRYGSEWVVVGAFGPPP

Nearest PDB structures (foldseek):
  9e8l-assembly1_B  TM=6.324E-01  e=2.783E-03  Homo sapiens
  5ln3-assembly1_L  TM=6.239E-01  e=5.140E-03  Homo sapiens
  3jcp-assembly1_L  TM=6.064E-01  e=3.345E-03  Saccharomyces cerevisiae S288C
  5gjq-assembly1_J  TM=6.602E-01  e=4.139E-02  Homo sapiens
  2r41-assembly1_C  TM=3.182E-01  e=2.685E+00  Enterococcus faecalis V583

Foldseek 3Di:
DPVVVVVVVVVVVVVVVVVKDKFKFFFQADPDLFWTWTATVVGPDTDIATEDNVEDDHGRWIFMWIDDPPGIYTPYTDDDDD

Radius of gyration: 16.48 Å; Cα contacts (8 Å, |Δi|>4): 148; chains: 1; bounding box: 36×30×50 Å

pLDDT: mean 85.97, std 12.04, range [47.62, 97.38]

Mean predicted aligned error: 8.32 Å

Solvent-accessible surface area (backbone atoms only — not comparable to full-atom values): 4616 Å² total; per-residue (Å²): 142,62,67,67,62,52,51,51,53,51,51,52,52,53,53,58,54,70,66,54,48,69,50,48,30,35,27,67,41,63,79,50,84,48,30,32,29,32,28,37,71,96,48,95,58,68,41,82,30,40,34,39,85,88,37,77,75,47,57,72,26,28,32,39,31,39,46,58,90,94,44,46,30,36,76,36,58,69,54,84,76,136